Protein AF-A0A963H606-F1 (afdb_monomer_lite)

Structure (mmCIF, N/CA/C/O backbone):
data_AF-A0A963H606-F1
#
_entry.id   AF-A0A963H606-F1
#
loop_
_atom_site.group_PDB
_atom_site.id
_atom_site.type_symbol
_atom_site.label_atom_id
_atom_site.label_alt_id
_atom_site.label_comp_id
_atom_site.label_asym_id
_atom_site.label_entity_id
_atom_site.label_seq_id
_atom_site.pdbx_PDB_ins_code
_atom_site.Cartn_x
_atom_site.Cartn_y
_atom_site.Cartn_z
_atom_site.occupancy
_atom_site.B_iso_or_equiv
_atom_site.auth_seq_id
_atom_site.auth_comp_id
_atom_site.auth_asym_id
_atom_site.auth_atom_id
_atom_site.pdbx_PDB_model_num
ATOM 1 N N . MET A 1 1 ? 18.461 -7.685 56.773 1.00 42.22 1 MET A N 1
ATOM 2 C CA . MET A 1 1 ? 17.196 -8.444 56.656 1.00 42.22 1 MET A CA 1
ATOM 3 C C . MET A 1 1 ? 16.281 -7.610 55.764 1.00 42.22 1 MET A C 1
ATOM 5 O O . MET A 1 1 ? 15.796 -6.598 56.232 1.00 42.22 1 MET A O 1
ATOM 9 N N . ALA A 1 2 ? 16.368 -7.703 54.436 1.00 40.38 2 ALA A N 1
ATOM 10 C CA . ALA A 1 2 ? 15.888 -8.768 53.541 1.00 40.38 2 ALA A CA 1
ATOM 11 C C . ALA A 1 2 ? 14.350 -8.803 53.409 1.00 40.38 2 ALA A C 1
ATOM 13 O O . ALA A 1 2 ? 13.672 -9.366 54.262 1.00 40.38 2 ALA A O 1
ATOM 14 N N . SER A 1 3 ? 13.852 -8.190 52.328 1.00 42.12 3 SER A N 1
ATOM 15 C CA . SER A 1 3 ? 12.705 -8.584 51.476 1.00 42.12 3 SER A CA 1
ATOM 16 C C . SER A 1 3 ? 12.657 -7.561 50.316 1.00 42.12 3 SER A C 1
ATOM 18 O O . SER A 1 3 ? 12.443 -6.386 50.587 1.00 42.12 3 SER A O 1
ATOM 20 N N . THR A 1 4 ? 13.139 -7.813 49.083 1.00 38.03 4 THR A N 1
ATOM 21 C CA . THR A 1 4 ? 12.494 -8.550 47.957 1.00 38.03 4 THR A CA 1
ATOM 22 C C . THR A 1 4 ? 10.971 -8.456 47.981 1.00 38.03 4 THR A C 1
ATOM 24 O O . THR A 1 4 ? 10.376 -8.796 48.988 1.00 38.03 4 THR A O 1
ATOM 27 N N . GLY A 1 5 ? 10.253 -8.069 46.933 1.00 31.03 5 GLY A N 1
ATOM 28 C CA . GLY A 1 5 ? 10.559 -7.861 45.522 1.00 31.03 5 GLY A CA 1
ATOM 29 C C . GLY A 1 5 ? 9.219 -7.795 44.766 1.00 31.03 5 GLY A C 1
ATOM 30 O O . GLY A 1 5 ? 8.196 -8.221 45.294 1.00 31.03 5 GLY A O 1
ATOM 31 N N . GLY A 1 6 ? 9.235 -7.257 43.549 1.00 30.39 6 GLY A N 1
ATOM 32 C CA . GLY A 1 6 ? 8.073 -7.113 42.660 1.00 30.39 6 GLY A CA 1
ATOM 33 C C . GLY A 1 6 ? 8.265 -5.832 41.851 1.00 30.39 6 GLY A C 1
ATOM 34 O O . GLY A 1 6 ? 8.048 -4.754 42.377 1.00 30.39 6 GLY A O 1
ATOM 35 N N . SER A 1 7 ? 8.942 -5.828 40.702 1.00 39.09 7 SER A N 1
ATOM 36 C CA . SER A 1 7 ? 8.617 -6.501 39.435 1.00 39.09 7 SER A CA 1
ATOM 37 C C . SER A 1 7 ? 7.236 -6.125 38.907 1.00 39.09 7 SER A C 1
ATOM 39 O O . SER A 1 7 ? 6.389 -6.987 38.700 1.00 39.09 7 SER A O 1
ATOM 41 N N . GLU A 1 8 ? 7.039 -4.838 38.641 1.00 35.28 8 GLU A N 1
ATOM 42 C CA . GLU A 1 8 ? 6.026 -4.393 37.691 1.00 35.28 8 GLU A CA 1
ATOM 43 C C . GLU A 1 8 ? 6.698 -4.300 36.318 1.00 35.28 8 GLU A C 1
ATOM 45 O O . GLU A 1 8 ? 7.334 -3.310 35.954 1.00 35.28 8 GLU A O 1
ATOM 50 N N . ALA A 1 9 ? 6.64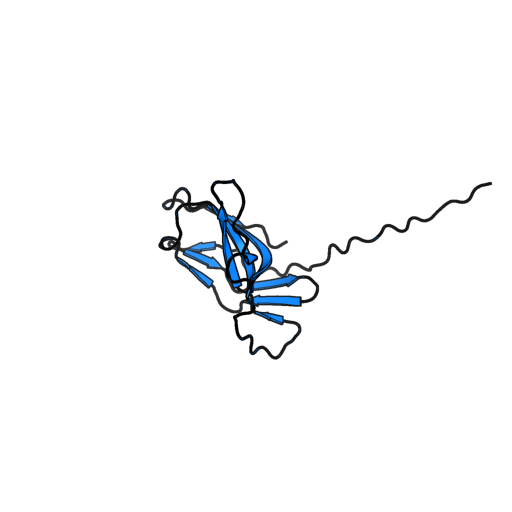1 -5.413 35.586 1.00 35.50 9 ALA A N 1
ATOM 51 C CA . ALA A 1 9 ? 6.867 -5.397 34.155 1.00 35.50 9 ALA A CA 1
ATOM 52 C C . ALA A 1 9 ? 5.766 -4.516 33.558 1.00 35.50 9 ALA A C 1
ATOM 54 O O . ALA A 1 9 ? 4.600 -4.909 33.538 1.00 35.50 9 ALA A O 1
ATOM 55 N N . ALA A 1 10 ? 6.132 -3.309 33.128 1.00 33.88 10 ALA A N 1
ATOM 56 C CA . ALA A 1 10 ? 5.258 -2.479 32.322 1.00 33.88 10 ALA A CA 1
ATOM 57 C C . ALA A 1 10 ? 4.930 -3.272 31.055 1.00 33.88 10 ALA A C 1
ATOM 59 O O . AL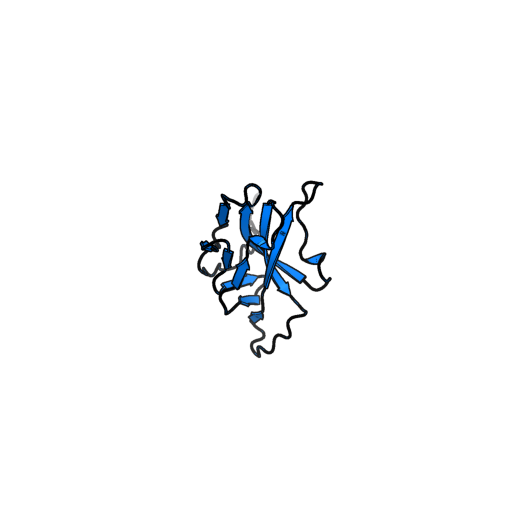A A 1 10 ? 5.787 -3.485 30.197 1.00 33.88 10 ALA A O 1
ATOM 60 N N . ALA A 1 11 ? 3.700 -3.772 31.003 1.00 32.44 11 ALA A N 1
ATOM 61 C CA . ALA A 1 11 ? 3.141 -4.412 29.837 1.00 32.44 11 ALA A CA 1
ATOM 62 C C . ALA A 1 11 ? 3.237 -3.432 28.666 1.00 32.44 11 ALA A C 1
ATOM 64 O O . ALA A 1 11 ? 2.604 -2.376 28.663 1.00 32.44 11 ALA A O 1
ATOM 65 N N . THR A 1 12 ? 4.052 -3.777 27.676 1.00 38.91 12 THR A N 1
ATOM 66 C CA . THR A 1 12 ? 3.957 -3.205 26.340 1.00 38.91 12 THR A CA 1
ATOM 67 C C . THR A 1 12 ? 2.545 -3.500 25.837 1.00 38.91 12 THR A C 1
ATOM 69 O O . THR A 1 12 ? 2.174 -4.677 25.800 1.00 38.91 12 THR A O 1
ATOM 72 N N . PRO A 1 13 ? 1.736 -2.510 25.430 1.00 37.72 13 PRO A N 1
ATOM 73 C CA . PRO A 1 13 ? 0.574 -2.810 24.621 1.00 37.72 13 PRO A CA 1
ATOM 74 C C . PRO A 1 13 ? 1.085 -3.080 23.203 1.00 37.72 13 PRO A C 1
ATOM 76 O O . PRO A 1 13 ? 1.026 -2.223 22.326 1.00 37.72 13 PRO A O 1
ATOM 79 N N . ASP A 1 14 ? 1.632 -4.278 22.996 1.00 49.28 14 ASP A N 1
ATOM 80 C CA . ASP A 1 14 ? 1.681 -4.903 21.676 1.00 49.28 14 ASP A CA 1
ATOM 81 C C . ASP A 1 14 ? 0.230 -5.292 21.373 1.00 49.28 14 ASP A C 1
ATOM 83 O O . ASP A 1 14 ? -0.276 -6.334 21.787 1.00 49.28 14 ASP A O 1
ATOM 87 N N . GLY A 1 15 ? -0.511 -4.329 20.833 1.00 44.16 15 GLY A N 1
ATOM 88 C CA . GLY A 1 15 ? -1.964 -4.348 20.850 1.00 44.16 15 GLY A CA 1
ATOM 89 C C . GLY A 1 15 ? -2.527 -3.770 19.574 1.00 44.16 15 GLY A C 1
ATOM 90 O O . GLY A 1 15 ? -3.032 -2.652 19.559 1.00 44.16 15 GLY A O 1
ATOM 91 N N . SER A 1 16 ? -2.475 -4.541 18.495 1.00 41.47 16 SER A N 1
ATOM 92 C CA . SER A 1 16 ? -3.496 -4.451 17.455 1.00 41.47 16 SER A CA 1
ATOM 93 C C . SER A 1 16 ? -3.744 -5.854 16.902 1.00 41.47 16 SER A C 1
ATOM 95 O O . SER A 1 16 ? -2.805 -6.478 16.405 1.00 41.47 16 SER A O 1
ATOM 97 N N . PRO A 1 17 ? -4.970 -6.398 17.031 1.00 43.03 17 PRO A N 1
ATOM 98 C CA . PRO A 1 17 ? -5.330 -7.629 16.354 1.00 43.03 17 PRO A CA 1
ATOM 99 C C . PRO A 1 17 ? -5.286 -7.361 14.854 1.00 43.03 17 PRO A C 1
ATOM 101 O O . PRO A 1 17 ? -5.941 -6.464 14.330 1.00 43.03 17 PRO A O 1
ATOM 104 N N . VAL A 1 18 ? -4.451 -8.127 14.172 1.00 44.22 18 VAL A N 1
ATOM 105 C CA . VAL A 1 18 ? -4.258 -8.012 12.741 1.00 44.22 18 VAL A CA 1
ATOM 106 C C . VAL A 1 18 ? -5.358 -8.791 12.033 1.00 44.22 18 VAL A C 1
ATOM 108 O O . VAL A 1 18 ? -5.410 -10.017 12.119 1.00 44.22 18 VAL A O 1
ATOM 111 N N . THR A 1 19 ? -6.255 -8.092 11.342 1.00 49.16 19 THR A N 1
ATOM 112 C CA . THR A 1 19 ? -7.312 -8.727 10.547 1.00 49.16 19 THR A CA 1
ATOM 113 C C . THR A 1 19 ? -6.905 -8.866 9.085 1.00 49.16 19 THR A C 1
ATOM 115 O O . THR A 1 19 ? -6.797 -7.910 8.318 1.00 49.16 19 THR A O 1
ATOM 118 N N . CYS A 1 20 ? -6.666 -10.127 8.727 1.00 54.59 20 CYS A N 1
ATOM 119 C CA . CYS A 1 20 ? -6.211 -10.629 7.441 1.00 54.59 20 CYS A CA 1
ATOM 120 C C . CYS A 1 20 ? -7.200 -10.329 6.317 1.00 54.59 20 CYS A C 1
ATOM 122 O O . CYS A 1 20 ? -8.126 -11.085 6.029 1.00 54.59 20 CYS A O 1
ATOM 124 N N . SER A 1 21 ? -6.928 -9.235 5.636 1.00 57.53 21 SER A N 1
ATOM 125 C CA . SER A 1 21 ? -7.426 -8.975 4.293 1.00 57.53 21 SER A CA 1
ATOM 126 C C . SER A 1 21 ? -6.534 -9.733 3.306 1.00 57.53 21 SER A C 1
ATOM 128 O O . SER A 1 21 ? -5.367 -9.983 3.640 1.00 57.53 21 SER A O 1
ATOM 130 N N . PRO A 1 22 ? -7.016 -10.168 2.126 1.00 70.00 22 PRO A N 1
ATOM 131 C CA . PRO A 1 22 ? -6.151 -10.914 1.226 1.00 70.00 22 PRO A CA 1
ATOM 132 C C . PRO A 1 22 ? -4.899 -10.085 0.898 1.00 70.00 22 PRO A C 1
ATOM 134 O O . PRO A 1 22 ? -4.909 -8.855 0.887 1.00 70.00 22 PRO A O 1
ATOM 137 N N . ALA A 1 23 ? -3.775 -10.759 0.688 1.00 84.12 23 ALA A N 1
ATOM 138 C CA . ALA A 1 23 ? -2.526 -10.069 0.410 1.00 84.12 23 ALA A CA 1
ATOM 139 C C . ALA A 1 23 ? -2.629 -9.253 -0.896 1.00 84.12 23 ALA A C 1
ATOM 141 O O . ALA A 1 23 ? -3.224 -9.741 -1.867 1.00 84.12 23 ALA A O 1
ATOM 142 N N . PRO A 1 24 ? -1.996 -8.064 -0.968 1.00 91.38 24 PRO A N 1
ATOM 143 C CA . PRO A 1 24 ? -1.737 -7.396 -2.233 1.00 91.38 24 PRO A CA 1
ATOM 144 C C . PRO A 1 24 ? -1.165 -8.374 -3.260 1.00 91.38 24 PRO A C 1
ATOM 146 O O . PRO A 1 24 ? -0.337 -9.230 -2.929 1.00 91.38 24 PRO A O 1
ATOM 149 N N . ARG A 1 25 ? -1.581 -8.245 -4.519 1.00 94.75 25 ARG A N 1
ATOM 150 C CA . ARG A 1 25 ? -1.143 -9.135 -5.602 1.00 94.75 25 ARG A CA 1
ATOM 151 C C . ARG A 1 25 ? -0.881 -8.371 -6.892 1.00 94.75 25 ARG A C 1
ATOM 153 O O . ARG A 1 25 ? -1.403 -7.282 -7.099 1.00 94.75 25 ARG A O 1
ATOM 160 N N . LEU A 1 26 ? -0.074 -8.961 -7.768 1.00 96.31 26 LEU A N 1
ATOM 161 C CA . LEU A 1 26 ? 0.172 -8.439 -9.112 1.00 96.31 26 LEU A CA 1
ATOM 162 C C . LEU A 1 26 ? -0.706 -9.188 -10.114 1.00 96.31 26 LEU A C 1
ATOM 164 O O . LEU A 1 26 ? -0.655 -10.415 -10.174 1.00 96.31 26 LEU A O 1
ATOM 168 N N . VAL A 1 27 ? -1.494 -8.459 -10.904 1.00 96.19 27 VAL A N 1
ATOM 169 C CA . VAL A 1 27 ? -2.374 -9.037 -11.932 1.00 96.19 27 VAL A CA 1
ATOM 170 C C . VAL A 1 27 ? -2.310 -8.190 -13.192 1.00 96.19 27 VAL A C 1
ATOM 172 O O . VAL A 1 27 ? -2.727 -7.034 -13.177 1.00 96.19 27 VAL A O 1
ATOM 175 N N . ALA A 1 28 ? -1.826 -8.786 -14.287 1.00 92.62 28 ALA A N 1
ATOM 176 C CA . ALA A 1 28 ? -1.857 -8.203 -15.632 1.00 92.62 28 ALA A CA 1
ATOM 177 C C . ALA A 1 28 ? -1.419 -6.723 -15.678 1.00 92.62 28 ALA A C 1
ATOM 179 O O . ALA A 1 28 ? -2.152 -5.872 -16.166 1.00 92.62 28 ALA A O 1
ATOM 180 N N . GLY A 1 29 ? -0.244 -6.409 -15.122 1.00 94.69 29 GLY A N 1
ATOM 181 C CA . GLY A 1 29 ? 0.295 -5.043 -15.147 1.00 94.69 29 GLY A CA 1
ATOM 182 C C . GLY A 1 29 ? -0.268 -4.088 -14.090 1.00 94.69 29 GLY A C 1
ATOM 183 O O . GLY A 1 29 ? 0.086 -2.916 -14.122 1.00 94.69 29 GLY A O 1
ATOM 184 N N . ALA A 1 30 ? -1.059 -4.576 -13.129 1.00 97.31 30 ALA A N 1
ATOM 185 C CA . ALA A 1 30 ? -1.545 -3.785 -12.000 1.00 97.31 30 ALA A CA 1
ATOM 186 C C . ALA A 1 30 ? -1.140 -4.369 -10.644 1.00 97.31 30 ALA A C 1
ATOM 188 O O . ALA A 1 30 ? -1.007 -5.588 -10.481 1.00 97.31 30 ALA A O 1
ATOM 189 N N . LEU A 1 31 ? -1.010 -3.477 -9.662 1.00 96.62 31 LEU A N 1
ATOM 190 C CA . LEU A 1 31 ? -1.076 -3.809 -8.245 1.00 96.62 31 LEU A CA 1
ATOM 191 C C . LEU A 1 31 ? -2.549 -3.829 -7.831 1.00 96.62 31 LEU A C 1
ATOM 193 O O . LEU A 1 31 ? -3.258 -2.839 -7.988 1.00 96.62 31 LEU A O 1
ATOM 197 N N . VAL A 1 32 ? -2.993 -4.962 -7.301 1.00 95.56 32 VAL A N 1
ATOM 198 C CA . VAL A 1 32 ? -4.355 -5.155 -6.813 1.00 95.56 32 VAL A CA 1
ATOM 199 C C . VAL A 1 32 ? -4.325 -5.273 -5.297 1.00 95.56 32 VAL A C 1
ATOM 201 O O . VAL A 1 32 ? -3.684 -6.179 -4.753 1.00 95.56 32 VAL A O 1
ATOM 204 N N . ILE A 1 33 ? -5.016 -4.350 -4.635 1.00 92.25 33 ILE A N 1
ATOM 205 C CA . ILE A 1 33 ? -5.221 -4.311 -3.191 1.00 92.25 33 ILE A CA 1
ATOM 206 C C . ILE A 1 33 ? -6.673 -4.732 -2.935 1.00 92.25 33 ILE A C 1
ATOM 208 O O . ILE A 1 33 ? -7.583 -3.991 -3.296 1.00 92.25 33 ILE A O 1
ATOM 212 N N . PRO A 1 34 ? -6.925 -5.923 -2.378 1.00 92.19 34 PRO A N 1
ATOM 213 C CA . PRO A 1 34 ? -8.287 -6.338 -2.056 1.00 92.19 34 PRO A CA 1
ATOM 214 C C . PRO A 1 34 ? -8.866 -5.479 -0.917 1.00 92.19 34 PRO A C 1
ATOM 216 O O . PRO A 1 34 ? -8.091 -4.809 -0.225 1.00 92.19 34 PRO A O 1
ATOM 219 N N . PRO A 1 35 ? -10.193 -5.537 -0.685 1.00 91.62 35 PRO A N 1
ATOM 220 C CA . PRO A 1 35 ? -10.819 -4.892 0.464 1.00 91.62 35 PRO A CA 1
ATOM 221 C C . PRO A 1 35 ? -10.078 -5.220 1.755 1.00 91.62 35 PRO A C 1
ATOM 223 O O . PRO A 1 35 ? -9.671 -6.375 1.936 1.00 91.62 35 PRO A O 1
ATOM 226 N N . PHE A 1 36 ? -9.900 -4.228 2.630 1.00 88.44 36 PHE A N 1
ATOM 227 C CA . PHE A 1 36 ? -9.142 -4.412 3.857 1.00 88.44 36 PHE A CA 1
ATOM 228 C C . PHE A 1 36 ? -9.675 -3.706 5.099 1.00 88.44 36 PHE A C 1
ATOM 230 O O . PHE A 1 36 ? -10.387 -2.713 5.006 1.00 88.44 36 PHE A O 1
ATOM 237 N N . GLN A 1 37 ? -9.259 -4.215 6.263 1.00 89.44 37 GLN A N 1
ATOM 238 C CA . GLN A 1 37 ? -9.434 -3.593 7.575 1.00 89.44 37 GLN A CA 1
ATOM 239 C C . GLN A 1 37 ? -8.133 -3.674 8.382 1.00 89.44 37 GLN A C 1
ATOM 241 O O . GLN A 1 37 ? -7.567 -4.756 8.554 1.00 89.44 37 GLN A O 1
ATOM 246 N N . VAL A 1 38 ? -7.682 -2.536 8.907 1.00 87.38 38 VAL A N 1
ATOM 247 C CA . VAL A 1 38 ? -6.507 -2.412 9.777 1.00 87.38 38 VAL A CA 1
ATOM 248 C C . VAL A 1 38 ? -6.903 -1.700 11.062 1.00 87.38 38 VAL A C 1
ATOM 250 O O . VAL A 1 38 ? -7.365 -0.567 11.012 1.00 87.38 38 VAL A O 1
ATOM 253 N N . SER A 1 39 ? -6.668 -2.320 12.213 1.00 87.31 39 SER A N 1
ATOM 254 C CA . SER A 1 39 ? -6.860 -1.658 13.505 1.00 87.31 39 SER A CA 1
ATOM 255 C C . SER A 1 39 ? -5.604 -0.877 13.899 1.00 87.31 39 SER A C 1
ATOM 257 O O . SER A 1 39 ? -4.492 -1.403 13.834 1.00 87.31 39 SER A O 1
ATOM 259 N N . PHE A 1 40 ? -5.767 0.374 14.328 1.00 85.00 40 PHE A N 1
ATOM 260 C CA . PHE A 1 40 ? -4.680 1.208 14.839 1.00 85.00 40 PHE A CA 1
ATOM 261 C C . PHE A 1 40 ? -5.199 2.164 15.916 1.00 85.00 40 PHE A C 1
ATOM 263 O O . PHE A 1 40 ? -6.175 2.878 15.707 1.00 85.00 40 PHE A O 1
ATOM 270 N N . LEU A 1 41 ? -4.542 2.177 17.082 1.00 85.56 41 LEU A N 1
ATOM 271 C CA . LEU A 1 41 ? -4.917 3.001 18.246 1.00 85.56 41 LEU A CA 1
ATOM 272 C C . LEU A 1 41 ? -6.397 2.869 18.668 1.00 85.56 41 LEU A C 1
ATOM 274 O O . LEU A 1 41 ? -6.999 3.833 19.133 1.00 85.56 41 LEU A O 1
ATOM 278 N N . GLY A 1 42 ? -6.976 1.673 18.526 1.00 84.19 42 GLY A N 1
ATOM 279 C CA . GLY A 1 42 ? -8.370 1.401 18.900 1.00 84.19 42 GLY A CA 1
ATOM 280 C C . GLY A 1 42 ? -9.420 1.872 17.886 1.00 84.19 42 GLY A C 1
ATOM 281 O O . GLY A 1 42 ? -10.604 1.798 18.195 1.00 84.19 42 GLY A O 1
ATOM 282 N N . GLN A 1 43 ? -8.998 2.327 16.704 1.00 87.19 43 GLN A N 1
ATOM 283 C CA . GLN A 1 43 ? -9.855 2.664 15.566 1.00 87.19 43 GLN A CA 1
ATOM 284 C C . GLN A 1 43 ? -9.646 1.643 14.442 1.00 87.19 43 GLN A C 1
ATOM 286 O O . GLN A 1 43 ? -8.506 1.247 14.179 1.00 87.19 43 GLN A O 1
ATOM 291 N N . ASP A 1 44 ? -10.718 1.265 13.748 1.00 90.00 44 ASP A N 1
ATOM 292 C CA . ASP A 1 44 ? -10.634 0.440 12.546 1.00 90.00 44 ASP A CA 1
ATOM 293 C C . ASP A 1 44 ? -10.566 1.298 11.277 1.00 90.00 44 ASP A C 1
ATOM 295 O O . ASP A 1 44 ? -11.386 2.184 11.049 1.00 90.00 44 ASP A O 1
ATOM 299 N N . PHE A 1 45 ? -9.576 1.021 10.433 1.00 88.75 45 PHE A N 1
ATOM 300 C CA . PHE A 1 45 ? -9.337 1.685 9.155 1.00 88.75 45 PHE A CA 1
ATOM 301 C C . PHE A 1 45 ? -9.692 0.740 8.017 1.00 88.75 45 PHE A C 1
ATOM 303 O O . PHE A 1 45 ? -9.048 -0.297 7.848 1.00 88.75 45 PHE A O 1
ATOM 310 N N . VAL A 1 46 ? -10.715 1.091 7.244 1.00 89.38 46 VAL A N 1
ATOM 311 C CA . VAL A 1 46 ? -11.374 0.177 6.307 1.00 89.38 46 VAL A CA 1
ATOM 312 C C . VAL A 1 46 ? -11.344 0.694 4.879 1.00 89.38 46 VAL A C 1
ATOM 314 O O . VAL A 1 46 ? -11.462 1.888 4.618 1.00 89.38 46 VAL A O 1
ATOM 317 N N . HIS A 1 47 ? -11.228 -0.223 3.931 1.00 88.62 47 HIS A N 1
ATOM 318 C CA . HIS A 1 47 ? -11.463 0.043 2.523 1.00 88.62 47 HIS A CA 1
ATOM 319 C C . HIS A 1 47 ? -12.276 -1.111 1.940 1.00 88.62 47 HIS A C 1
ATOM 321 O O . HIS A 1 47 ? -11.833 -2.258 1.953 1.00 88.62 47 HIS A O 1
ATOM 327 N N . TRP A 1 48 ? -13.487 -0.822 1.467 1.00 87.38 48 TRP A N 1
ATOM 328 C CA . TRP A 1 48 ? -14.493 -1.850 1.175 1.00 87.38 48 TRP A CA 1
ATOM 329 C C . TRP A 1 48 ? -14.395 -2.459 -0.221 1.00 87.38 48 TRP A C 1
ATOM 331 O O . TRP A 1 48 ? -14.915 -3.549 -0.455 1.00 87.38 48 TRP A O 1
ATOM 341 N N . GLU A 1 49 ? -13.737 -1.766 -1.144 1.00 89.94 49 GLU A N 1
ATOM 342 C CA . GLU A 1 49 ? -13.668 -2.152 -2.550 1.00 89.94 49 GLU A CA 1
ATOM 343 C C . GLU A 1 49 ? -12.283 -2.689 -2.921 1.00 89.94 49 GLU A C 1
ATOM 345 O O . GLU A 1 49 ? -11.298 -2.511 -2.208 1.00 89.94 49 GLU A O 1
ATOM 350 N N . GLU A 1 50 ? -12.185 -3.412 -4.033 1.00 92.69 50 GLU A N 1
ATOM 351 C CA . GLU A 1 50 ? -10.871 -3.775 -4.559 1.00 92.69 50 GLU A CA 1
ATOM 352 C C . GLU A 1 50 ? -10.245 -2.549 -5.234 1.00 92.69 50 GLU A C 1
ATOM 354 O O . GLU A 1 50 ? -10.774 -2.020 -6.209 1.00 92.69 50 GLU A O 1
ATOM 359 N N . MET A 1 51 ? -9.080 -2.126 -4.746 1.00 92.12 51 MET A N 1
ATOM 360 C CA . MET A 1 51 ? -8.280 -1.080 -5.367 1.00 92.12 51 MET A CA 1
ATOM 361 C C . MET A 1 51 ? -7.369 -1.673 -6.435 1.00 92.12 51 MET A C 1
ATOM 363 O O . MET A 1 51 ? -6.604 -2.612 -6.191 1.00 92.12 51 MET A O 1
ATOM 367 N N . ARG A 1 52 ? -7.388 -1.064 -7.619 1.00 96.06 52 ARG A N 1
ATOM 368 C CA . ARG A 1 52 ? -6.520 -1.431 -8.734 1.00 96.06 52 ARG A CA 1
ATOM 369 C C . ARG A 1 52 ? -5.673 -0.232 -9.144 1.00 96.06 52 ARG A C 1
ATOM 371 O O . ARG A 1 52 ? -6.208 0.810 -9.498 1.00 96.06 52 ARG A O 1
ATOM 378 N N . ILE A 1 53 ? -4.353 -0.401 -9.094 1.00 94.94 53 ILE A N 1
ATOM 379 C CA . ILE A 1 53 ? -3.374 0.630 -9.453 1.00 94.94 53 ILE A CA 1
ATOM 380 C C . ILE A 1 53 ? -2.580 0.135 -10.659 1.00 94.94 53 ILE A C 1
ATOM 382 O O . ILE A 1 53 ? -1.843 -0.853 -10.564 1.00 94.94 53 ILE A O 1
ATOM 386 N N . GLU A 1 54 ? -2.726 0.817 -11.791 1.00 97.12 54 GLU A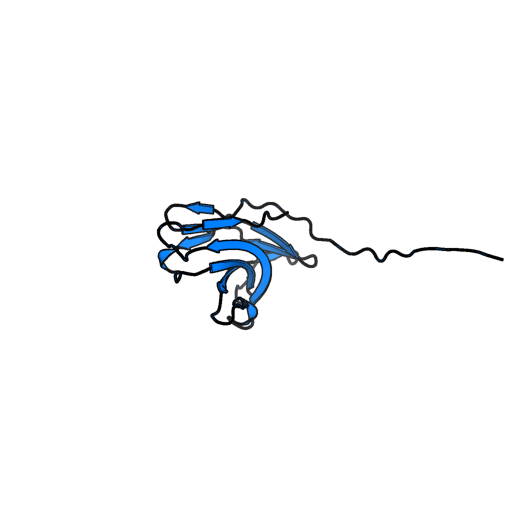 N 1
ATOM 387 C CA . GLU A 1 54 ? -2.021 0.474 -13.024 1.00 97.12 54 GLU A CA 1
ATOM 388 C C . GLU A 1 54 ? -0.532 0.825 -12.904 1.00 97.12 54 GLU A C 1
ATOM 390 O O . GLU A 1 54 ? -0.147 1.968 -12.662 1.00 97.12 54 GLU A O 1
ATOM 395 N N . LEU A 1 55 ? 0.348 -0.167 -13.078 1.00 96.56 55 LEU A N 1
ATOM 396 C CA . LEU A 1 55 ? 1.787 0.029 -12.852 1.00 96.56 55 LEU A CA 1
ATOM 397 C C . LEU A 1 55 ? 2.433 0.925 -13.912 1.00 96.56 55 LEU A C 1
ATOM 399 O O . LEU A 1 55 ? 3.507 1.468 -13.670 1.00 96.56 55 LEU A O 1
ATOM 403 N N . ALA A 1 56 ? 1.797 1.070 -15.078 1.00 95.25 56 ALA A N 1
ATOM 404 C CA . ALA A 1 56 ? 2.262 1.934 -16.160 1.00 95.25 56 ALA A CA 1
ATOM 405 C C . ALA A 1 56 ? 2.224 3.428 -15.793 1.00 95.25 56 ALA A C 1
ATOM 407 O O . ALA A 1 56 ? 2.957 4.218 -16.385 1.00 95.25 56 ALA A O 1
ATOM 408 N N . GLU A 1 57 ? 1.407 3.807 -14.809 1.00 94.00 57 GLU A N 1
ATOM 409 C CA . GLU A 1 57 ? 1.307 5.181 -14.306 1.00 94.00 57 GLU A CA 1
ATOM 410 C C . GLU A 1 57 ? 2.412 5.510 -13.290 1.00 94.00 57 GLU A C 1
ATOM 412 O O . GLU A 1 57 ? 2.643 6.672 -12.953 1.00 94.00 57 GLU A O 1
ATOM 417 N N . LEU A 1 58 ? 3.132 4.491 -12.808 1.00 93.38 58 LEU A N 1
ATOM 418 C CA . LEU A 1 58 ? 4.180 4.635 -11.808 1.00 93.38 58 LEU A CA 1
ATOM 419 C C . LEU A 1 58 ? 5.555 4.763 -12.465 1.00 93.38 58 LEU A C 1
ATOM 421 O O . LEU A 1 58 ? 5.927 4.020 -13.375 1.00 93.38 58 LEU A O 1
ATOM 425 N N . ALA A 1 59 ? 6.367 5.681 -11.944 1.00 93.25 59 ALA A N 1
ATOM 426 C CA . ALA A 1 59 ? 7.766 5.767 -12.334 1.00 93.25 59 ALA A CA 1
ATOM 427 C C . ALA A 1 59 ? 8.530 4.478 -11.941 1.00 93.25 59 ALA A C 1
ATOM 429 O O . ALA A 1 59 ? 8.258 3.883 -10.898 1.00 93.25 59 ALA A O 1
ATOM 430 N N . PRO A 1 60 ? 9.540 4.043 -12.714 1.00 93.50 60 PRO A N 1
ATOM 431 C CA . PRO A 1 60 ? 10.352 2.885 -12.338 1.00 93.50 60 PRO A CA 1
ATOM 432 C C . PRO A 1 60 ? 11.149 3.131 -11.046 1.00 93.50 60 PRO A C 1
ATOM 434 O O . PRO A 1 60 ? 12.164 3.829 -11.053 1.00 93.50 60 PRO A O 1
ATOM 437 N N . ASP A 1 61 ? 10.704 2.558 -9.925 1.00 95.19 61 ASP A N 1
ATOM 438 C CA . ASP A 1 61 ? 11.363 2.701 -8.622 1.00 95.19 61 ASP A CA 1
ATOM 439 C C . ASP A 1 61 ? 10.935 1.619 -7.614 1.00 95.19 61 ASP A C 1
ATOM 441 O O . ASP A 1 61 ? 10.246 0.657 -7.951 1.00 95.19 61 ASP A O 1
ATOM 445 N N . ARG A 1 62 ? 11.365 1.758 -6.359 1.00 94.56 62 ARG A N 1
ATOM 446 C CA . ARG A 1 62 ? 10.833 1.018 -5.218 1.00 94.56 62 ARG A CA 1
ATOM 447 C C . ARG A 1 62 ? 9.804 1.854 -4.472 1.00 94.56 62 ARG A C 1
ATOM 449 O O . ARG A 1 62 ? 10.027 3.036 -4.211 1.00 94.56 62 ARG A O 1
ATOM 456 N N . TYR A 1 63 ? 8.741 1.179 -4.061 1.00 95.31 63 TYR A N 1
ATOM 457 C CA . TYR A 1 63 ? 7.605 1.745 -3.354 1.00 95.31 63 TYR A CA 1
ATOM 458 C C . TYR A 1 63 ? 7.313 0.947 -2.084 1.00 95.31 63 TYR A C 1
ATOM 460 O O . TYR A 1 63 ? 7.358 -0.287 -2.089 1.00 95.31 63 TYR A O 1
ATOM 468 N N . ARG A 1 64 ? 6.988 1.643 -0.996 1.00 94.25 64 ARG A N 1
ATOM 469 C CA . ARG A 1 64 ? 6.280 1.070 0.150 1.00 94.25 64 ARG A CA 1
ATOM 470 C C . ARG A 1 64 ? 4.785 1.255 -0.073 1.00 94.25 64 ARG A C 1
ATOM 472 O O . ARG A 1 64 ? 4.350 2.343 -0.429 1.00 94.25 64 ARG A O 1
ATOM 479 N N . ILE A 1 65 ? 4.024 0.194 0.151 1.00 93.06 65 ILE A N 1
ATOM 480 C CA . ILE A 1 65 ? 2.565 0.205 0.106 1.00 93.06 65 ILE A CA 1
ATOM 481 C C . ILE A 1 65 ? 2.087 0.511 1.521 1.00 93.06 65 ILE A C 1
ATOM 483 O O . ILE A 1 65 ? 2.294 -0.293 2.434 1.00 93.06 65 ILE A O 1
ATOM 487 N N . VAL A 1 66 ? 1.520 1.696 1.709 1.00 91.44 66 VAL A N 1
ATOM 488 C CA . VAL A 1 66 ? 1.180 2.246 3.020 1.00 91.44 66 VAL A CA 1
ATOM 489 C C . VAL A 1 66 ? -0.327 2.446 3.096 1.00 91.44 66 VAL A C 1
ATOM 491 O O . VAL A 1 66 ? -0.908 3.040 2.195 1.00 91.44 66 VAL A O 1
ATOM 494 N N . VAL A 1 67 ? -0.955 1.957 4.161 1.00 90.75 67 VAL A N 1
ATOM 495 C CA . VAL A 1 67 ? -2.337 2.299 4.506 1.00 90.75 67 VAL A CA 1
ATOM 496 C C . VAL A 1 67 ? -2.323 3.667 5.157 1.00 90.75 67 VAL A C 1
ATOM 498 O O . VAL A 1 67 ? -1.534 3.910 6.076 1.00 90.75 67 VAL A O 1
ATOM 501 N N . VAL A 1 68 ? -3.186 4.552 4.678 1.00 90.00 68 VAL A N 1
ATOM 502 C CA . VAL A 1 68 ? -3.298 5.917 5.179 1.00 90.00 68 VAL A CA 1
ATOM 503 C C . VAL A 1 68 ? -4.736 6.238 5.538 1.00 90.00 68 VAL A C 1
ATOM 505 O O . VAL A 1 68 ? -5.668 5.797 4.871 1.00 90.00 68 VAL A O 1
ATOM 508 N N . GLN A 1 69 ? -4.902 7.051 6.568 1.00 87.62 69 GLN A N 1
ATOM 509 C CA . GLN A 1 69 ? -6.116 7.823 6.763 1.00 87.62 69 GLN A CA 1
ATOM 510 C C . GLN A 1 69 ? -6.019 9.069 5.887 1.00 87.62 69 GLN A C 1
ATOM 512 O O . GLN A 1 69 ? -5.019 9.783 5.975 1.00 87.62 69 GLN A O 1
ATOM 517 N N . ASN A 1 70 ? -7.031 9.326 5.059 1.00 77.62 70 ASN A N 1
ATOM 518 C CA . ASN A 1 70 ? -7.119 10.539 4.251 1.00 77.62 70 ASN A CA 1
ATOM 519 C C . ASN A 1 70 ? -8.287 11.397 4.751 1.00 77.62 70 ASN A C 1
ATOM 521 O O . ASN A 1 70 ? -9.441 11.051 4.507 1.00 77.62 70 ASN A O 1
ATOM 525 N N . PHE A 1 71 ? -7.996 12.516 5.421 1.00 70.56 71 PHE A N 1
ATOM 526 C CA . PHE A 1 71 ? -9.033 13.378 6.005 1.00 70.56 71 PHE A CA 1
ATOM 527 C C . PHE A 1 71 ? -9.847 14.165 4.957 1.00 70.56 71 PHE A C 1
ATOM 529 O O . PHE A 1 71 ? -10.867 14.744 5.314 1.00 70.56 71 PHE A O 1
ATOM 536 N N . TRP A 1 72 ? -9.457 14.147 3.673 1.00 66.12 72 TRP A N 1
ATOM 537 C CA . TRP A 1 72 ? -10.247 14.732 2.575 1.00 66.12 72 TRP A CA 1
ATOM 538 C C . TRP A 1 72 ? -11.379 13.838 2.083 1.00 66.12 72 TRP A C 1
ATOM 540 O O . TRP A 1 72 ? -12.245 14.295 1.337 1.00 66.12 72 TRP A O 1
ATOM 550 N N . THR A 1 73 ? -11.352 12.553 2.428 1.00 69.06 73 THR A N 1
ATOM 551 C CA . THR A 1 73 ? -12.462 11.677 2.065 1.00 69.06 73 THR A CA 1
ATOM 552 C C . THR A 1 73 ? -13.605 12.023 3.001 1.00 69.06 73 THR A C 1
ATOM 554 O O . THR A 1 73 ? -13.508 11.759 4.197 1.00 69.06 73 THR A O 1
ATOM 557 N N . GLU A 1 74 ? -14.660 12.652 2.473 1.00 66.06 74 GLU A N 1
ATOM 558 C CA . GLU A 1 74 ? -15.926 12.736 3.195 1.00 66.06 74 GLU A CA 1
ATOM 559 C C . GLU A 1 74 ? -16.326 11.302 3.526 1.00 66.06 74 GLU A C 1
ATOM 561 O O . GLU A 1 74 ? -16.628 10.512 2.633 1.00 66.06 74 GLU A O 1
ATOM 566 N N . ASP A 1 75 ? -16.221 10.955 4.804 1.00 71.25 75 ASP A N 1
ATOM 567 C CA . ASP A 1 75 ? -16.596 9.654 5.320 1.00 71.25 75 ASP A CA 1
ATOM 568 C C . ASP A 1 75 ? -18.020 9.773 5.872 1.00 71.25 75 ASP A C 1
ATOM 570 O O . ASP A 1 75 ? -18.208 10.239 6.999 1.00 71.25 75 ASP A O 1
ATOM 574 N N . PRO A 1 76 ? -19.055 9.430 5.079 1.00 76.12 76 PRO A N 1
ATOM 575 C CA . PRO A 1 76 ? -20.436 9.477 5.538 1.00 76.12 76 PRO A CA 1
ATOM 576 C C . PRO A 1 76 ? -20.770 8.294 6.455 1.00 76.12 76 PRO A C 1
ATOM 578 O O . PRO A 1 76 ? -21.943 8.114 6.794 1.00 76.12 76 PRO A O 1
ATOM 581 N N . ASN A 1 77 ? -19.792 7.451 6.808 1.00 73.88 77 ASN A N 1
ATOM 582 C CA . ASN A 1 77 ? -20.013 6.307 7.668 1.00 73.88 77 ASN A CA 1
ATOM 583 C C . ASN A 1 77 ? -20.507 6.771 9.049 1.00 73.88 77 ASN A C 1
ATOM 585 O O . ASN A 1 77 ? -19.806 7.506 9.746 1.00 73.88 77 ASN A O 1
ATOM 589 N N . PRO A 1 78 ? -21.707 6.345 9.481 1.00 76.12 78 PRO A N 1
ATOM 590 C CA . PRO A 1 78 ? -22.216 6.703 10.799 1.00 76.12 78 PRO A CA 1
ATOM 591 C C . PRO A 1 78 ? -21.504 5.952 11.938 1.00 76.12 78 PRO A C 1
ATOM 593 O O . PRO A 1 78 ? -21.700 6.302 13.103 1.00 76.12 78 PRO A O 1
ATOM 596 N N . ASP A 1 79 ? -20.722 4.910 11.635 1.00 84.31 79 ASP A N 1
ATOM 597 C CA . ASP A 1 79 ? -19.979 4.145 12.633 1.00 84.31 79 ASP A CA 1
ATOM 598 C C . ASP A 1 79 ? -18.656 4.832 12.997 1.00 84.31 79 ASP A C 1
ATOM 600 O O . ASP A 1 79 ? -17.654 4.703 12.300 1.00 84.31 79 ASP A O 1
ATOM 604 N N . LEU A 1 80 ? -18.639 5.507 14.147 1.00 83.12 80 LEU A N 1
ATOM 605 C CA . LEU A 1 80 ? -17.462 6.210 14.664 1.00 83.12 80 LEU A CA 1
ATOM 606 C C . LEU A 1 80 ? -16.300 5.279 15.052 1.00 83.12 80 LEU A C 1
ATOM 608 O O . LEU A 1 80 ? -15.193 5.767 15.265 1.00 83.12 80 LEU A O 1
ATOM 612 N N . SER A 1 81 ? -16.523 3.963 15.155 1.00 85.12 81 SER A N 1
ATOM 613 C CA . SER A 1 81 ? -15.450 2.985 15.389 1.00 85.12 81 SER A CA 1
ATOM 614 C C . SER A 1 81 ? -14.670 2.634 14.118 1.00 85.12 81 SER A C 1
ATOM 616 O O . SER A 1 81 ? -13.590 2.044 14.200 1.00 85.12 81 SER A O 1
ATOM 618 N N . GLN A 1 82 ? -15.158 3.076 12.953 1.00 86.94 82 GLN A N 1
ATOM 619 C CA . GLN A 1 82 ? -14.563 2.830 11.646 1.00 86.94 82 GLN A CA 1
ATOM 620 C C . GLN A 1 82 ? -14.251 4.139 10.915 1.00 86.94 82 GLN A C 1
ATOM 622 O O . GLN A 1 82 ? -14.953 5.134 11.052 1.00 86.94 82 GLN A O 1
ATOM 627 N N . CYS A 1 83 ? -13.175 4.140 10.137 1.00 88.38 83 CYS A N 1
ATOM 628 C CA . CYS A 1 83 ? -12.783 5.265 9.300 1.00 88.38 83 CYS A CA 1
ATOM 629 C C . CYS A 1 83 ? -12.305 4.762 7.938 1.00 88.38 83 CYS A C 1
ATOM 631 O O . CYS A 1 83 ? -11.557 3.782 7.858 1.00 88.38 83 CYS A O 1
ATOM 633 N N . LEU A 1 84 ? -12.714 5.432 6.862 1.00 88.31 84 LEU A N 1
ATOM 634 C CA . LEU A 1 84 ? -12.239 5.114 5.521 1.00 88.31 84 LEU A CA 1
ATOM 635 C C . LEU A 1 84 ? -10.722 5.307 5.395 1.00 88.31 84 LEU A C 1
ATOM 637 O O . LEU A 1 84 ? -10.132 6.305 5.816 1.00 88.31 84 LEU A O 1
ATOM 641 N N . ALA A 1 85 ? -10.092 4.325 4.762 1.00 89.12 85 ALA A N 1
ATOM 642 C CA . ALA A 1 85 ? -8.665 4.264 4.529 1.00 89.12 85 ALA A CA 1
ATOM 643 C C . ALA A 1 85 ? -8.345 4.221 3.035 1.00 89.12 85 ALA A C 1
ATOM 645 O O . ALA A 1 85 ? -9.104 3.706 2.210 1.00 89.12 85 ALA A O 1
ATOM 646 N N . GLY A 1 86 ? -7.173 4.746 2.695 1.00 89.62 86 GLY A N 1
ATOM 647 C CA . GLY A 1 86 ? -6.602 4.707 1.356 1.00 89.62 86 GLY A CA 1
ATOM 648 C C . GLY A 1 86 ? -5.254 3.999 1.326 1.00 89.62 86 GLY A C 1
ATOM 649 O O . GLY A 1 86 ? -4.707 3.587 2.353 1.00 89.62 86 GLY A O 1
ATOM 650 N N . ILE A 1 87 ? -4.696 3.893 0.121 1.00 90.56 87 ILE A N 1
ATOM 651 C CA . ILE A 1 87 ? -3.336 3.408 -0.106 1.00 90.56 87 ILE A CA 1
ATOM 652 C C . ILE A 1 87 ? -2.473 4.548 -0.629 1.00 90.56 87 ILE A C 1
ATOM 654 O O . ILE A 1 87 ? -2.807 5.206 -1.610 1.00 90.56 87 ILE A O 1
ATOM 658 N N . PHE A 1 88 ? -1.320 4.729 0.003 1.00 92.19 88 PHE A N 1
ATOM 659 C CA . PHE A 1 88 ? -0.258 5.606 -0.453 1.00 92.19 88 PHE A CA 1
ATOM 660 C C . PHE A 1 88 ? 0.948 4.773 -0.897 1.00 92.19 88 PHE A C 1
ATOM 662 O O . PHE A 1 88 ? 1.442 3.909 -0.165 1.00 92.19 88 PHE A O 1
ATOM 669 N N . LEU A 1 89 ? 1.440 5.033 -2.109 1.00 93.56 89 LEU A N 1
ATOM 670 C CA . LEU A 1 89 ? 2.653 4.413 -2.638 1.00 93.56 89 LEU A CA 1
ATOM 671 C C . LEU A 1 89 ? 3.850 5.319 -2.365 1.00 93.56 89 LEU A C 1
ATOM 673 O O . LEU A 1 89 ? 4.241 6.139 -3.189 1.00 93.56 89 LEU A O 1
ATOM 677 N N . SER A 1 90 ? 4.457 5.130 -1.200 1.00 93.00 90 SER A N 1
ATOM 678 C CA . SER A 1 90 ? 5.626 5.888 -0.773 1.00 93.00 90 SER A CA 1
ATOM 679 C C . SER A 1 90 ? 6.840 5.503 -1.614 1.00 93.00 90 SER A C 1
ATOM 681 O O . SER A 1 90 ? 7.374 4.397 -1.482 1.00 93.00 90 SER A O 1
ATOM 683 N N . ARG A 1 91 ? 7.277 6.397 -2.503 1.00 94.25 91 ARG A N 1
ATOM 684 C CA . ARG A 1 91 ? 8.441 6.172 -3.364 1.00 94.25 91 ARG A CA 1
ATOM 685 C C . ARG A 1 91 ? 9.743 6.395 -2.599 1.00 94.25 91 ARG A C 1
ATOM 687 O O . ARG A 1 91 ? 9.829 7.226 -1.692 1.00 94.25 91 ARG A O 1
ATOM 694 N N . ARG A 1 92 ? 10.800 5.679 -2.982 1.00 91.31 92 ARG A N 1
ATOM 695 C CA . ARG A 1 92 ? 12.149 5.951 -2.477 1.00 91.31 92 ARG A CA 1
ATOM 696 C C . ARG A 1 92 ? 12.749 7.205 -3.126 1.00 91.31 92 ARG A C 1
ATOM 698 O O . ARG A 1 92 ? 12.849 7.306 -4.344 1.00 91.31 92 ARG A O 1
ATOM 705 N N . ARG A 1 93 ? 13.212 8.140 -2.302 1.00 87.19 93 ARG A N 1
ATOM 706 C CA . ARG A 1 93 ? 13.894 9.376 -2.706 1.00 87.19 93 ARG A CA 1
ATOM 707 C C . ARG A 1 93 ? 15.385 9.140 -2.974 1.00 87.19 93 ARG A C 1
ATOM 709 O O . ARG A 1 93 ? 15.969 8.142 -2.547 1.00 87.19 93 ARG A O 1
ATOM 716 N N . ARG A 1 94 ? 16.031 10.099 -3.653 1.00 86.12 94 ARG A N 1
ATOM 717 C CA . ARG A 1 94 ? 17.477 10.061 -3.979 1.00 86.12 94 ARG A CA 1
ATOM 718 C C . ARG A 1 94 ? 18.384 10.055 -2.745 1.00 86.12 94 ARG A C 1
ATOM 720 O O . ARG A 1 94 ? 19.445 9.447 -2.784 1.00 86.12 94 ARG A O 1
ATOM 727 N N . ASP A 1 95 ? 17.951 10.705 -1.669 1.00 88.00 95 ASP A N 1
ATOM 728 C CA . ASP A 1 95 ? 18.619 10.724 -0.358 1.00 88.00 95 ASP A CA 1
ATOM 729 C C . ASP A 1 95 ? 18.462 9.398 0.417 1.00 88.00 95 ASP A C 1
ATOM 731 O O . ASP A 1 95 ? 19.004 9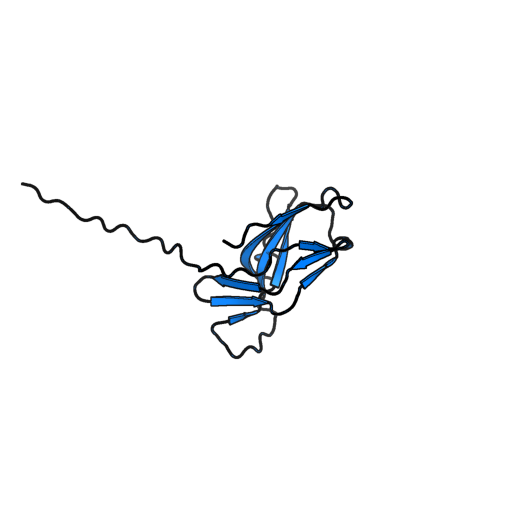.233 1.506 1.00 88.00 95 ASP A O 1
ATOM 735 N N . GLY A 1 96 ? 17.738 8.428 -0.151 1.00 84.94 96 GLY A N 1
ATOM 736 C CA . GLY A 1 96 ? 17.495 7.122 0.444 1.00 84.94 96 GLY A CA 1
ATOM 737 C C . GLY A 1 96 ? 16.289 7.074 1.378 1.00 84.94 96 GLY A C 1
ATOM 738 O O . GLY A 1 96 ? 15.902 5.958 1.743 1.00 84.94 96 GLY A O 1
ATOM 739 N N . ALA A 1 97 ? 15.685 8.220 1.711 1.00 88.50 97 ALA A N 1
ATOM 740 C CA . ALA A 1 97 ? 14.462 8.298 2.496 1.00 88.50 97 ALA A CA 1
ATOM 741 C C . ALA A 1 97 ? 13.244 7.838 1.681 1.00 88.50 97 ALA A C 1
ATOM 743 O O . ALA A 1 97 ? 13.285 7.712 0.456 1.00 88.50 97 ALA A O 1
ATOM 744 N N . TRP A 1 98 ? 12.148 7.575 2.378 1.00 89.69 98 TRP A N 1
ATOM 745 C CA . TRP A 1 98 ? 10.860 7.255 1.774 1.00 89.69 98 TRP A CA 1
ATOM 746 C C . TRP A 1 98 ? 9.985 8.504 1.783 1.00 89.69 98 TRP A C 1
ATOM 748 O O . TRP A 1 98 ? 10.047 9.290 2.729 1.00 89.69 98 TRP A O 1
ATOM 758 N N . GLU A 1 99 ? 9.198 8.716 0.733 1.00 90.50 99 GLU A N 1
ATOM 759 C CA . GLU A 1 99 ? 8.185 9.771 0.737 1.00 90.50 99 GLU A CA 1
ATOM 760 C C . GLU A 1 99 ? 7.205 9.532 1.891 1.00 90.50 99 GLU A C 1
ATOM 762 O O . GLU A 1 99 ? 6.639 8.448 2.012 1.00 90.50 99 GLU A O 1
ATOM 767 N N . ALA A 1 100 ? 7.031 10.518 2.765 1.00 83.50 100 ALA A N 1
ATOM 768 C CA . ALA A 1 100 ? 6.030 10.452 3.823 1.00 83.50 100 ALA A CA 1
ATOM 769 C C . ALA A 1 100 ? 4.664 10.807 3.228 1.00 83.50 100 ALA A C 1
ATOM 771 O O . ALA A 1 100 ? 4.581 11.782 2.476 1.00 83.50 100 ALA A O 1
ATOM 772 N N . ALA A 1 101 ? 3.624 10.037 3.551 1.00 77.75 101 ALA A N 1
ATOM 773 C CA . ALA A 1 101 ? 2.260 10.338 3.112 1.00 77.75 101 ALA A CA 1
ATOM 774 C C . ALA A 1 101 ? 1.823 11.725 3.606 1.00 77.75 101 ALA A C 1
ATOM 776 O O . ALA A 1 101 ? 1.195 12.480 2.883 1.00 77.75 101 ALA A O 1
ATOM 777 N N . GLU A 1 102 ? 2.282 12.097 4.797 1.00 76.56 102 GLU A N 1
ATOM 778 C CA . GLU A 1 102 ? 2.051 13.366 5.482 1.00 76.56 102 GLU A CA 1
ATOM 779 C C . GLU A 1 102 ? 2.579 14.587 4.698 1.00 76.56 102 GLU A C 1
ATOM 781 O O . GLU A 1 102 ? 2.166 15.716 4.952 1.00 76.56 102 GLU A O 1
ATOM 786 N N . ASN A 1 103 ? 3.485 14.383 3.730 1.00 75.81 103 ASN A N 1
ATOM 787 C CA . ASN A 1 103 ? 3.973 15.450 2.848 1.00 75.81 103 ASN A CA 1
ATOM 788 C C . ASN A 1 103 ? 3.039 15.721 1.654 1.00 75.81 103 ASN A C 1
ATOM 790 O O . ASN A 1 103 ? 3.327 16.616 0.858 1.00 75.81 103 ASN A O 1
ATOM 794 N N . TRP A 1 104 ? 1.964 14.944 1.494 1.00 63.72 104 TRP A N 1
ATOM 795 C CA . TRP A 1 104 ? 1.080 14.970 0.333 1.00 63.72 104 TRP A CA 1
ATOM 796 C C . TRP A 1 104 ? -0.387 14.967 0.758 1.00 63.72 104 TRP A C 1
ATOM 798 O O . TRP A 1 104 ? -0.872 13.959 1.260 1.00 63.72 104 TRP A O 1
ATOM 808 N N . PRO A 1 105 ? -1.144 16.001 0.350 1.00 59.44 105 PRO A N 1
ATOM 809 C CA . PRO A 1 105 ? -1.684 17.035 1.263 1.00 59.44 105 PRO A CA 1
ATOM 810 C C . PRO A 1 105 ? -1.528 16.750 2.774 1.00 59.44 105 PRO A C 1
ATOM 812 O O . PRO A 1 105 ? -1.573 15.615 3.218 1.00 59.44 105 PRO A O 1
ATOM 815 N N . VAL A 1 106 ? -1.401 17.798 3.596 1.00 56.12 106 VAL A N 1
ATOM 816 C CA . VAL A 1 106 ? -1.122 17.767 5.064 1.00 56.12 106 VAL A CA 1
ATOM 817 C C . VAL A 1 106 ? -2.073 16.868 5.891 1.00 56.12 106 VAL A C 1
ATOM 819 O O . VAL A 1 106 ? -1.862 16.600 7.069 1.00 56.12 106 VAL A O 1
ATOM 822 N N . GLU A 1 107 ? -3.112 16.367 5.248 1.00 66.25 107 GLU A N 1
ATOM 823 C CA . GLU A 1 107 ? -4.247 15.635 5.767 1.00 66.25 107 GLU A CA 1
ATOM 824 C C . GLU A 1 107 ? -4.202 14.126 5.435 1.00 66.25 107 GLU A C 1
ATOM 826 O O . GLU A 1 107 ? -5.232 13.454 5.412 1.00 66.25 107 GLU A O 1
ATOM 831 N N . CYS A 1 108 ? -3.014 13.563 5.203 1.00 79.06 108 CYS A N 1
ATOM 832 C CA . CYS A 1 108 ? -2.816 12.114 5.186 1.00 79.06 108 CYS A CA 1
ATOM 833 C C . CYS A 1 108 ? -1.986 11.668 6.391 1.00 79.06 108 CYS A C 1
ATOM 835 O O . CYS A 1 108 ? -0.940 12.250 6.673 1.00 79.06 108 CYS A O 1
ATOM 837 N N . ARG A 1 109 ? -2.411 10.602 7.080 1.00 86.31 109 ARG A N 1
ATOM 838 C CA . ARG A 1 109 ? -1.647 9.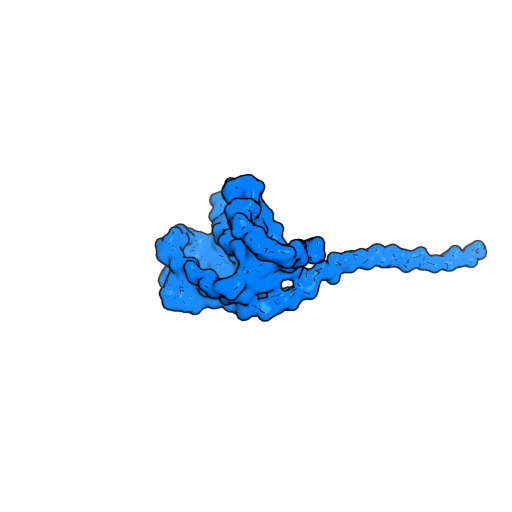989 8.179 1.00 86.31 109 ARG A CA 1
ATOM 839 C C . ARG A 1 109 ? -1.380 8.519 7.903 1.00 86.31 109 ARG A C 1
ATOM 841 O O . ARG A 1 109 ? -2.306 7.761 7.627 1.00 86.31 109 ARG A O 1
ATOM 848 N N . THR A 1 110 ? -0.123 8.108 8.028 1.00 88.44 110 THR A N 1
ATOM 849 C CA . THR A 1 110 ? 0.280 6.704 7.932 1.00 88.44 110 THR A CA 1
ATOM 850 C C . THR A 1 110 ? -0.321 5.886 9.072 1.00 88.44 110 THR A C 1
ATOM 852 O O . THR A 1 110 ? -0.121 6.201 10.245 1.00 88.44 110 THR A O 1
ATOM 855 N N . VAL A 1 111 ? -1.018 4.810 8.711 1.00 88.06 111 VAL A N 1
ATOM 856 C CA . VAL A 1 111 ? -1.631 3.845 9.634 1.00 88.06 111 VAL A CA 1
ATOM 857 C C . VAL A 1 111 ? -0.797 2.567 9.693 1.00 88.06 111 VAL A C 1
ATOM 859 O O . VAL A 1 111 ? -0.415 2.126 10.772 1.00 88.06 111 VAL A O 1
ATOM 862 N N . ALA A 1 112 ? -0.469 1.979 8.537 1.00 88.38 112 ALA A N 1
ATOM 863 C CA . ALA A 1 112 ? 0.261 0.712 8.482 1.00 88.38 112 ALA A CA 1
ATOM 864 C C . ALA A 1 112 ? 1.078 0.537 7.198 1.00 88.38 112 ALA A C 1
ATOM 866 O O . ALA A 1 112 ? 0.809 1.150 6.168 1.00 88.38 112 ALA A O 1
ATOM 867 N N . HIS A 1 113 ? 2.068 -0.356 7.242 1.00 88.50 113 HIS A N 1
ATOM 868 C CA . HIS A 1 113 ? 2.858 -0.775 6.082 1.00 88.50 113 HIS A CA 1
ATOM 869 C C . HIS A 1 113 ? 2.495 -2.211 5.697 1.00 88.50 113 HIS A C 1
ATOM 871 O O . HIS A 1 113 ? 2.684 -3.125 6.492 1.00 88.50 113 HIS A O 1
ATOM 877 N N . VAL A 1 114 ? 2.005 -2.419 4.472 1.00 88.06 114 VAL A N 1
ATOM 878 C CA . VAL A 1 114 ? 1.449 -3.722 4.040 1.00 88.06 114 VAL A CA 1
ATOM 879 C C . VAL A 1 114 ? 2.283 -4.427 2.968 1.00 88.06 114 VAL A C 1
ATOM 881 O O . VAL A 1 114 ? 2.011 -5.565 2.591 1.00 88.06 114 VAL A O 1
ATOM 884 N N . GLY A 1 115 ? 3.336 -3.785 2.461 1.00 91.00 115 GLY A N 1
ATOM 885 C CA . GLY A 1 115 ? 4.245 -4.437 1.524 1.00 91.00 115 GLY A CA 1
ATOM 886 C C . GLY A 1 115 ? 5.168 -3.502 0.766 1.00 91.00 115 GLY A C 1
ATOM 887 O O . GLY A 1 115 ? 5.152 -2.282 0.913 1.00 91.00 115 GLY A O 1
ATOM 888 N N . MET A 1 116 ? 6.011 -4.090 -0.066 1.00 94.44 116 MET A N 1
ATOM 889 C CA . MET A 1 116 ? 6.937 -3.390 -0.938 1.00 94.44 116 MET A CA 1
ATOM 890 C C . MET A 1 116 ? 6.743 -3.819 -2.382 1.00 94.44 116 MET A C 1
ATOM 892 O O . MET A 1 116 ? 6.760 -5.007 -2.696 1.00 94.44 116 MET A O 1
ATOM 896 N N . LEU A 1 117 ? 6.655 -2.831 -3.260 1.00 96.50 117 LEU A N 1
ATOM 897 C CA . LEU A 1 117 ? 6.619 -3.010 -4.700 1.00 96.50 117 LEU A CA 1
ATOM 898 C C . LEU A 1 117 ? 7.955 -2.549 -5.297 1.00 96.50 117 LEU A C 1
ATOM 900 O O . LEU A 1 117 ? 8.433 -1.449 -5.025 1.00 96.50 117 LEU A O 1
ATOM 904 N N . ASP A 1 118 ? 8.573 -3.395 -6.113 1.00 96.44 118 ASP A N 1
ATOM 905 C CA . ASP A 1 118 ? 9.798 -3.093 -6.849 1.00 96.44 118 ASP A CA 1
ATOM 906 C C . ASP A 1 118 ? 9.509 -3.057 -8.352 1.00 96.44 118 ASP A C 1
ATOM 908 O O . ASP A 1 118 ? 9.278 -4.093 -8.981 1.00 96.44 118 ASP A O 1
ATOM 912 N N . LEU A 1 119 ? 9.543 -1.847 -8.912 1.00 95.94 119 LEU A N 1
ATOM 913 C CA . LEU A 1 119 ? 9.343 -1.527 -10.326 1.00 95.94 119 LEU A CA 1
ATOM 914 C C . LEU A 1 119 ? 10.632 -1.072 -11.015 1.00 95.94 119 LEU A C 1
ATOM 916 O O . LEU A 1 119 ? 10.587 -0.573 -12.136 1.00 95.94 119 LEU A O 1
ATOM 920 N N . ARG A 1 120 ? 11.811 -1.276 -10.411 1.00 94.31 120 ARG A N 1
ATOM 921 C CA . ARG A 1 120 ? 13.093 -0.934 -11.066 1.00 94.31 120 ARG A CA 1
ATOM 922 C C . ARG A 1 120 ? 13.301 -1.671 -12.392 1.00 94.31 120 ARG A C 1
ATOM 924 O O . ARG A 1 120 ? 14.100 -1.243 -13.218 1.00 94.31 120 ARG A O 1
ATOM 931 N N . ARG A 1 121 ? 12.608 -2.797 -12.581 1.00 93.88 121 ARG A N 1
ATOM 932 C CA . ARG A 1 121 ? 12.497 -3.527 -13.849 1.00 93.88 121 ARG A CA 1
ATOM 933 C C . ARG A 1 121 ? 11.007 -3.666 -14.188 1.00 93.88 121 ARG A C 1
ATOM 935 O O . ARG A 1 121 ? 10.418 -4.664 -13.785 1.00 93.88 121 ARG A O 1
ATOM 942 N N . PRO A 1 122 ? 10.393 -2.710 -14.911 1.00 89.38 122 PRO A N 1
ATOM 943 C CA . PRO A 1 122 ? 8.942 -2.694 -15.136 1.00 89.38 122 PRO A CA 1
ATOM 944 C C . PRO A 1 122 ? 8.385 -3.945 -15.829 1.00 89.38 122 PRO A C 1
ATOM 946 O O . PRO A 1 122 ? 7.260 -4.342 -15.561 1.00 89.38 122 PRO A O 1
ATOM 949 N N . ALA A 1 123 ? 9.186 -4.618 -16.664 1.00 92.25 123 ALA A N 1
ATOM 950 C CA . ALA A 1 123 ? 8.812 -5.893 -17.287 1.00 92.25 123 ALA A CA 1
ATOM 951 C C . ALA A 1 123 ? 8.757 -7.079 -16.298 1.00 92.25 123 ALA A C 1
ATOM 953 O O . ALA A 1 123 ? 8.212 -8.135 -16.611 1.00 92.25 123 ALA A O 1
ATOM 954 N N . HIS A 1 124 ? 9.342 -6.924 -15.108 1.00 94.44 124 HIS A N 1
ATOM 955 C CA . HIS A 1 124 ? 9.438 -7.949 -14.071 1.00 94.44 124 HIS A CA 1
ATOM 956 C C . HIS A 1 124 ? 9.146 -7.345 -12.689 1.00 94.44 124 HIS A C 1
ATOM 958 O O . HIS A 1 124 ? 10.039 -7.330 -11.830 1.00 94.44 124 HIS A O 1
ATOM 964 N N . PRO A 1 125 ? 7.923 -6.825 -12.470 1.00 96.12 125 PRO A N 1
ATOM 965 C CA . PRO A 1 125 ? 7.552 -6.232 -11.196 1.00 96.12 125 PRO A CA 1
ATOM 966 C C . PRO A 1 125 ? 7.622 -7.291 -10.097 1.00 96.12 125 PRO A C 1
ATOM 968 O O . PRO A 1 125 ? 7.277 -8.457 -10.307 1.00 96.12 125 PRO A O 1
ATOM 971 N N . ARG A 1 126 ? 8.087 -6.893 -8.914 1.00 96.75 126 ARG A N 1
ATOM 972 C CA . ARG A 1 126 ? 8.150 -7.784 -7.751 1.00 96.75 126 ARG A CA 1
ATOM 973 C C . ARG A 1 126 ? 7.393 -7.180 -6.593 1.00 96.75 126 ARG A C 1
ATOM 975 O O . ARG A 1 126 ? 7.574 -6.011 -6.274 1.00 96.75 126 ARG A O 1
ATOM 982 N N . LEU A 1 127 ? 6.594 -8.012 -5.947 1.00 95.38 127 LEU A N 1
ATOM 983 C CA . LEU A 1 127 ? 5.836 -7.650 -4.766 1.00 95.38 127 LEU A CA 1
ATOM 984 C C . LEU A 1 127 ? 6.312 -8.508 -3.600 1.00 95.38 127 LEU A C 1
ATOM 986 O O . LEU A 1 127 ? 6.306 -9.735 -3.676 1.00 95.38 127 LEU A O 1
ATOM 990 N N . VAL A 1 128 ? 6.742 -7.846 -2.534 1.00 93.50 128 VAL A N 1
ATOM 991 C CA . VAL A 1 128 ? 7.031 -8.468 -1.245 1.00 93.50 128 VAL A CA 1
ATOM 992 C C . VAL A 1 128 ? 5.948 -8.000 -0.298 1.00 93.50 128 VAL A C 1
ATOM 994 O O . VAL A 1 128 ? 5.935 -6.845 0.114 1.00 93.50 128 VAL A O 1
ATOM 997 N N . VAL A 1 129 ? 5.012 -8.883 0.010 1.00 88.19 129 VAL A N 1
ATOM 998 C CA . VAL A 1 129 ? 3.943 -8.572 0.953 1.00 88.19 129 VAL A CA 1
ATOM 999 C C . VAL A 1 129 ? 4.513 -8.681 2.358 1.00 88.19 129 VAL A C 1
ATOM 1001 O O . VAL A 1 129 ? 5.060 -9.724 2.727 1.00 88.19 129 VAL A O 1
ATOM 1004 N N . THR A 1 130 ? 4.392 -7.611 3.138 1.00 80.06 130 THR A N 1
ATOM 1005 C CA . THR A 1 130 ? 4.529 -7.735 4.585 1.00 80.06 130 THR A CA 1
ATOM 1006 C C . THR A 1 130 ? 3.255 -8.444 4.994 1.00 80.06 130 THR A C 1
ATOM 1008 O O . THR A 1 130 ? 2.177 -7.899 4.760 1.00 80.06 130 THR A O 1
ATOM 1011 N N . ARG A 1 131 ? 3.342 -9.698 5.461 1.00 60.44 131 ARG A N 1
ATOM 1012 C CA . ARG A 1 131 ? 2.134 -10.376 5.942 1.00 60.44 131 ARG A CA 1
ATOM 1013 C C . ARG A 1 131 ? 1.477 -9.412 6.924 1.00 60.44 131 ARG A C 1
ATOM 1015 O O . ARG A 1 131 ? 2.183 -8.957 7.823 1.00 60.44 131 ARG A O 1
ATOM 1022 N N . PRO A 1 132 ? 0.201 -9.051 6.739 1.00 50.31 132 PRO A N 1
ATOM 1023 C CA . PRO A 1 132 ? 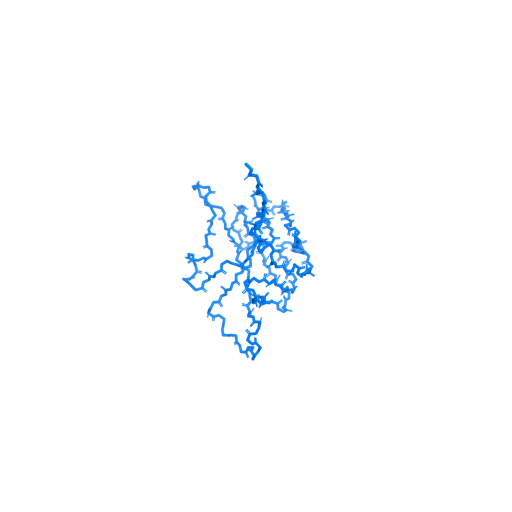-0.528 -8.433 7.817 1.00 50.31 132 PRO A CA 1
ATOM 1024 C C . PRO A 1 132 ? -0.708 -9.553 8.846 1.00 50.31 132 PRO A C 1
ATOM 1026 O O . PRO A 1 132 ? -1.694 -10.281 8.802 1.00 50.31 132 PRO A O 1
ATOM 1029 N N . CYS A 1 133 ? 0.322 -9.739 9.678 1.00 55.56 133 CYS A N 1
ATOM 1030 C CA . CYS A 1 133 ? 0.396 -10.467 10.941 1.00 55.56 133 CYS A CA 1
ATOM 1031 C C . CYS A 1 133 ? 1.564 -9.861 11.731 1.00 55.56 133 CYS A C 1
ATOM 1033 O O . CYS A 1 133 ? 2.711 -10.002 11.245 1.00 55.56 133 CYS A O 1
#

pLDDT: mean 79.53, std 19.31, range [30.39, 97.31]

Secondary structure (DSSP, 8-state):
--------------------PPPPEEETTEEEE--EEEEETTEEEEE-S-EEEEGGGS-SSEEEEEEEEETTS------TTEEEEEEEEEEBPTTSPBPPGGGSSTTEEEEEEEEEEE-SSTTS-EEEE----

Sequence (133 aa):
MASTGGSEAAATPDGSPVTCSPAPRLVAGALVIPPFQVSFLGQDFVHWEEMRIELAELAPDRYRIVVVQNFWTEDPNPDLSQCLAGIFLSRRRRDGAWEAAENWPVECRTVAHVGMLDLRRPAHPRLVVTRPC

Radius of gyration: 18.68 Å; chains: 1; bounding box: 41×29×74 Å

Foldseek 3Di:
DDDDDDDPPPDDCPDDDQDDDDAFDDDDQWTKDAWDWGDFPQAIETDHHIDIGHNVVDDQFKWWWFKKQAPPPPDPDPDPSYGYIDIDTFTQDPVRDTRAVCVPPVRIDTGDTFWMWHRNPVVDIDIGTPGSD